Protein AF-A0A502BU55-F1 (afdb_monomer_lite)

Organism: NCBI:txid582702

Structure (mmCIF, N/CA/C/O backbone):
data_AF-A0A502BU55-F1
#
_entry.id   AF-A0A502BU55-F1
#
loop_
_atom_site.group_PDB
_atom_site.id
_atom_site.type_symbol
_atom_site.label_atom_id
_atom_site.label_alt_id
_atom_site.label_comp_id
_atom_site.label_asym_id
_atom_site.label_entity_id
_atom_site.label_seq_id
_atom_site.pdbx_PDB_ins_code
_atom_site.Cartn_x
_atom_site.Cartn_y
_atom_site.Cartn_z
_atom_site.occupancy
_atom_site.B_iso_or_equiv
_atom_site.auth_seq_id
_atom_site.auth_comp_id
_atom_site.auth_asym_id
_atom_site.auth_atom_id
_atom_site.pdbx_PDB_model_num
ATOM 1 N N . MET A 1 1 ? -13.538 10.824 -7.397 1.00 51.97 1 MET A N 1
ATOM 2 C CA . MET A 1 1 ? -12.133 10.388 -7.474 1.00 51.97 1 MET A CA 1
ATOM 3 C C . MET A 1 1 ? -12.107 8.981 -6.935 1.00 51.97 1 MET A C 1
ATOM 5 O O . MET A 1 1 ? -12.439 8.792 -5.771 1.00 51.97 1 MET A O 1
ATOM 9 N N . ASP A 1 2 ? -11.832 8.011 -7.792 1.00 67.44 2 ASP A N 1
ATOM 10 C CA . ASP A 1 2 ? -11.700 6.616 -7.393 1.00 67.44 2 ASP A CA 1
ATOM 11 C C . ASP A 1 2 ? -10.404 6.467 -6.587 1.00 67.44 2 ASP A C 1
ATOM 13 O O . ASP A 1 2 ? -9.306 6.533 -7.132 1.00 67.44 2 ASP A O 1
ATOM 17 N N . ASN A 1 3 ? -10.522 6.338 -5.263 1.00 80.25 3 ASN A N 1
ATOM 18 C CA . ASN A 1 3 ? -9.380 6.248 -4.342 1.00 80.25 3 ASN A CA 1
ATOM 19 C C . ASN A 1 3 ? -8.846 4.809 -4.260 1.00 80.25 3 ASN A C 1
ATOM 21 O O . ASN A 1 3 ? -8.658 4.260 -3.169 1.00 80.25 3 ASN A O 1
ATOM 25 N N . HIS A 1 4 ? -8.634 4.196 -5.420 1.00 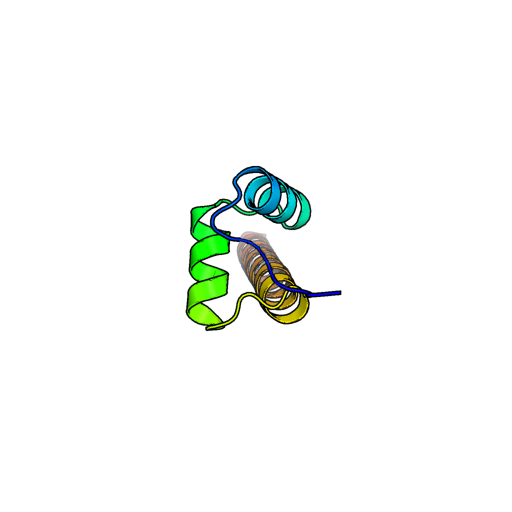90.19 4 HIS A N 1
ATOM 26 C CA . HIS A 1 4 ? -8.187 2.819 -5.560 1.00 90.19 4 HIS A CA 1
ATOM 27 C C . HIS A 1 4 ? -6.805 2.760 -6.200 1.00 90.19 4 HIS A C 1
ATOM 29 O O . HIS A 1 4 ? -6.476 3.536 -7.094 1.00 90.19 4 HIS A O 1
ATOM 35 N N . ILE A 1 5 ? -5.994 1.825 -5.725 1.00 89.19 5 ILE A N 1
ATOM 36 C CA . ILE A 1 5 ? -4.713 1.487 -6.327 1.00 89.19 5 ILE A CA 1
ATOM 37 C C . ILE A 1 5 ? -4.989 0.658 -7.581 1.00 89.19 5 ILE A C 1
ATOM 39 O O . ILE A 1 5 ? -5.639 -0.386 -7.507 1.00 89.19 5 ILE A O 1
ATOM 43 N N . ASP A 1 6 ? -4.466 1.108 -8.716 1.00 93.06 6 ASP A N 1
ATOM 44 C CA . ASP A 1 6 ? -4.413 0.313 -9.939 1.00 93.06 6 ASP A CA 1
ATOM 45 C C . ASP A 1 6 ? -3.178 -0.600 -9.885 1.00 93.06 6 ASP A C 1
ATOM 47 O O . ASP A 1 6 ? -2.040 -0.149 -10.033 1.00 93.06 6 ASP A O 1
ATOM 51 N N . MET A 1 7 ? -3.411 -1.886 -9.617 1.00 91.50 7 MET A N 1
ATOM 52 C CA . MET A 1 7 ? -2.354 -2.895 -9.484 1.00 91.50 7 MET A CA 1
ATOM 53 C C . MET A 1 7 ? -1.833 -3.409 -10.833 1.00 91.50 7 MET A C 1
ATOM 55 O O . MET A 1 7 ? -0.778 -4.046 -10.870 1.00 91.50 7 MET A O 1
ATOM 59 N N . ASP A 1 8 ? -2.519 -3.123 -11.938 1.00 93.69 8 ASP A N 1
ATOM 60 C CA . ASP A 1 8 ? -2.066 -3.494 -13.279 1.00 93.69 8 ASP A CA 1
ATOM 61 C C . ASP A 1 8 ? -1.143 -2.421 -13.872 1.00 93.69 8 ASP A C 1
ATOM 63 O O . ASP A 1 8 ? -0.284 -2.714 -14.707 1.00 93.69 8 ASP A O 1
ATOM 67 N N . ASN A 1 9 ? -1.249 -1.179 -13.393 1.00 93.44 9 ASN A N 1
ATOM 68 C CA . ASN A 1 9 ? -0.399 -0.080 -13.825 1.00 93.44 9 ASN A CA 1
ATOM 69 C C . ASN A 1 9 ? 0.954 -0.047 -13.071 1.00 93.44 9 ASN A C 1
ATOM 71 O O . ASN A 1 9 ? 1.005 0.299 -11.882 1.00 93.44 9 ASN A O 1
ATOM 75 N N . PRO A 1 10 ? 2.089 -0.297 -13.755 1.00 91.88 10 PRO A N 1
ATOM 76 C CA . PRO A 1 10 ? 3.409 -0.328 -1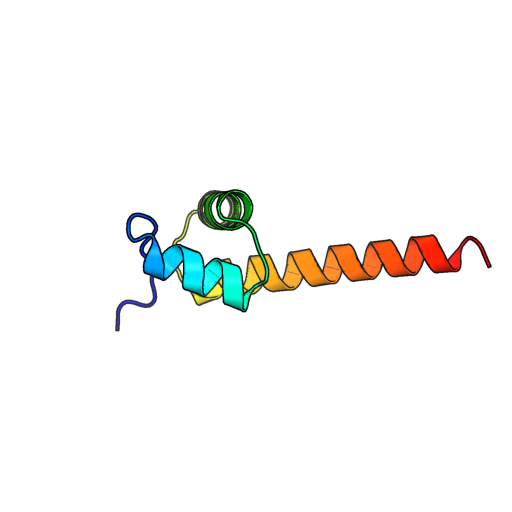3.124 1.00 91.88 10 PRO A CA 1
ATOM 77 C C . PRO A 1 10 ? 3.845 1.028 -12.551 1.00 91.88 10 PRO A C 1
ATOM 79 O O . PRO A 1 10 ? 4.576 1.060 -11.564 1.00 91.88 10 PRO A O 1
ATOM 82 N N . LEU A 1 11 ? 3.388 2.151 -13.117 1.00 93.38 11 LEU A N 1
ATOM 83 C CA . LEU A 1 11 ? 3.695 3.481 -12.577 1.00 93.38 11 LEU A CA 1
ATOM 84 C C . LEU A 1 11 ? 2.957 3.735 -11.262 1.00 93.38 11 LEU A C 1
ATOM 86 O O . LEU A 1 11 ? 3.519 4.332 -10.345 1.00 93.38 11 LEU A O 1
ATOM 90 N N . CYS A 1 12 ? 1.7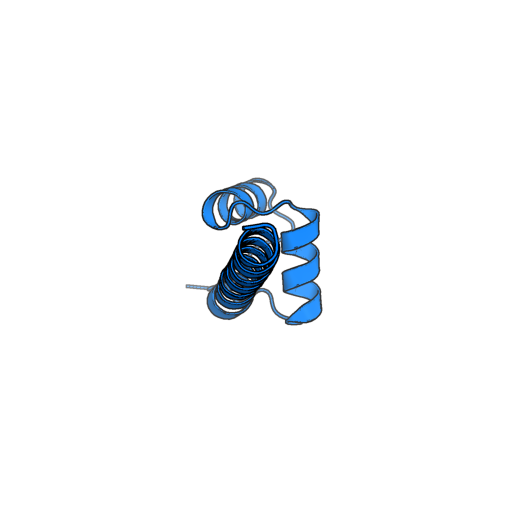15 3.256 -11.159 1.00 90.81 12 CYS A N 1
ATOM 91 C CA . CYS A 1 12 ? 0.926 3.364 -9.936 1.00 90.81 12 CYS A CA 1
ATOM 92 C C . CYS A 1 12 ? 1.589 2.551 -8.820 1.00 90.81 12 CYS A C 1
ATOM 94 O O . CYS A 1 12 ? 1.870 3.077 -7.745 1.00 90.81 12 CYS A O 1
ATOM 96 N N . ARG A 1 13 ? 1.955 1.300 -9.114 1.00 93.25 13 ARG A N 1
ATOM 97 C CA . ARG A 1 13 ? 2.707 0.439 -8.195 1.00 93.25 13 ARG A CA 1
ATOM 98 C C . ARG A 1 13 ? 4.030 1.059 -7.748 1.00 93.25 13 ARG A C 1
ATOM 100 O O . ARG A 1 13 ? 4.258 1.173 -6.549 1.00 93.25 13 ARG A O 1
ATOM 107 N N . ALA A 1 14 ? 4.854 1.547 -8.677 1.00 93.06 14 ALA A N 1
ATOM 108 C CA . ALA A 1 14 ? 6.128 2.191 -8.348 1.00 93.06 14 ALA A CA 1
ATOM 109 C C . ALA A 1 14 ? 5.954 3.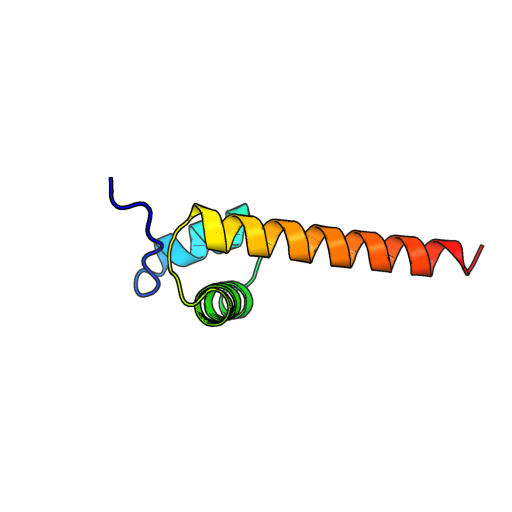426 -7.444 1.00 93.06 14 ALA A C 1
ATOM 111 O O . ALA A 1 14 ? 6.726 3.616 -6.505 1.00 93.06 14 ALA A O 1
ATOM 112 N N . TYR A 1 15 ? 4.920 4.239 -7.685 1.00 92.38 15 TYR A N 1
ATOM 113 C CA . TYR A 1 15 ? 4.578 5.382 -6.836 1.00 92.38 15 TYR A CA 1
ATOM 114 C C . TYR A 1 15 ? 4.227 4.954 -5.401 1.00 92.38 15 TYR A C 1
ATOM 116 O O . TYR A 1 15 ? 4.744 5.521 -4.436 1.00 92.38 15 TYR A O 1
ATOM 124 N N . TRP A 1 16 ? 3.393 3.923 -5.249 1.00 91.75 16 TRP A N 1
ATOM 125 C CA . TRP A 1 16 ? 3.010 3.376 -3.943 1.00 91.75 16 TRP A CA 1
ATOM 126 C C . TRP A 1 16 ? 4.188 2.750 -3.202 1.00 91.75 16 TRP A C 1
ATOM 128 O O . TRP A 1 16 ? 4.431 3.070 -2.037 1.00 91.75 16 TRP A O 1
ATOM 138 N N . CYS A 1 17 ? 4.958 1.919 -3.897 1.00 91.00 17 CYS A N 1
ATOM 139 C CA . CYS A 1 17 ? 6.194 1.341 -3.393 1.00 91.00 17 CYS A CA 1
ATOM 140 C C . CYS A 1 17 ? 7.172 2.421 -2.912 1.00 91.00 17 CYS A C 1
ATOM 142 O O . CYS A 1 17 ? 7.723 2.304 -1.821 1.00 91.00 17 CYS A O 1
ATOM 144 N N . GLY A 1 18 ? 7.327 3.515 -3.664 1.00 91.12 18 GLY A N 1
ATOM 145 C CA . GLY A 1 18 ? 8.152 4.655 -3.266 1.00 91.12 18 GLY A CA 1
ATOM 146 C C . GLY A 1 18 ? 7.654 5.345 -1.992 1.00 91.12 18 GLY A C 1
ATOM 147 O O . GLY A 1 18 ? 8.423 5.513 -1.047 1.00 91.12 18 GLY A O 1
ATOM 148 N N . ASN A 1 19 ? 6.365 5.690 -1.926 1.00 91.38 19 ASN A N 1
ATOM 149 C CA . ASN A 1 19 ? 5.785 6.406 -0.781 1.00 91.38 19 ASN A CA 1
ATOM 150 C C . ASN A 1 19 ? 5.879 5.628 0.537 1.00 91.38 19 ASN A C 1
ATOM 152 O O . ASN A 1 19 ? 6.148 6.213 1.583 1.00 91.38 19 ASN A O 1
ATOM 156 N N . PHE A 1 20 ? 5.673 4.312 0.495 1.00 88.81 20 PHE A N 1
ATOM 157 C CA . PHE A 1 20 ? 5.706 3.457 1.687 1.00 88.81 20 PHE A CA 1
ATOM 158 C C . PHE A 1 20 ? 7.039 2.719 1.845 1.00 88.81 20 PHE A C 1
ATOM 160 O O . PHE A 1 20 ? 7.189 1.877 2.733 1.00 88.81 20 PHE A O 1
ATOM 167 N N . SER A 1 21 ? 8.017 3.041 0.990 1.00 89.81 21 SER A N 1
ATOM 168 C CA . SER A 1 21 ? 9.307 2.356 0.886 1.00 89.81 21 SER A CA 1
ATOM 169 C C . SER A 1 21 ? 9.191 0.829 0.759 1.00 89.81 21 SER A C 1
ATOM 171 O O . SER A 1 21 ? 10.110 0.126 1.173 1.00 89.81 21 SER A O 1
ATOM 173 N N . CYS A 1 22 ? 8.079 0.295 0.249 1.00 89.62 22 CYS A N 1
ATOM 174 C CA . CYS A 1 22 ? 7.811 -1.141 0.160 1.00 89.62 22 CYS A CA 1
ATOM 175 C C . CYS A 1 22 ? 8.116 -1.697 -1.236 1.00 89.62 22 CYS A C 1
ATOM 177 O O . CYS A 1 22 ? 8.172 -0.970 -2.222 1.00 89.62 22 CYS A O 1
ATOM 179 N N . SER A 1 23 ? 8.321 -3.005 -1.323 1.00 92.81 23 SER A N 1
ATOM 180 C CA . SER A 1 23 ? 8.442 -3.730 -2.585 1.00 92.81 23 SER A CA 1
ATOM 181 C C . SER A 1 23 ? 7.077 -4.015 -3.206 1.00 92.81 23 SER A C 1
ATOM 183 O O . SER A 1 23 ? 6.037 -3.992 -2.547 1.00 92.81 23 SER A O 1
ATOM 185 N N . ASP A 1 24 ? 7.087 -4.366 -4.486 1.00 94.62 24 ASP A N 1
ATOM 186 C CA . ASP A 1 24 ? 5.877 -4.747 -5.209 1.00 94.62 24 ASP A CA 1
ATOM 187 C C . ASP A 1 24 ? 5.171 -5.971 -4.621 1.00 94.62 24 ASP A C 1
ATOM 189 O O . ASP A 1 24 ? 3.943 -6.025 -4.542 1.00 94.62 24 ASP A O 1
ATOM 193 N N . ALA A 1 25 ? 5.950 -6.948 -4.153 1.00 94.06 25 ALA A N 1
ATOM 194 C CA . ALA A 1 25 ? 5.415 -8.123 -3.480 1.00 94.06 25 ALA A CA 1
ATOM 195 C C . ALA A 1 25 ? 4.736 -7.750 -2.153 1.00 94.06 25 ALA A C 1
AT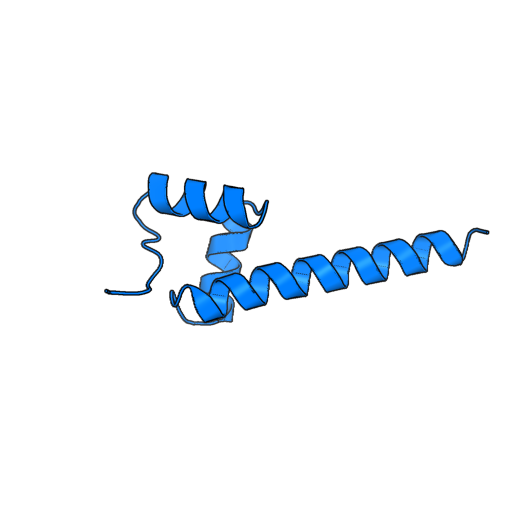OM 197 O O . ALA A 1 25 ? 3.679 -8.289 -1.832 1.00 94.06 25 ALA A O 1
ATOM 198 N N . GLU A 1 26 ? 5.309 -6.808 -1.395 1.00 93.50 26 GLU A N 1
ATOM 199 C CA . GLU A 1 26 ? 4.705 -6.305 -0.158 1.00 93.50 26 GLU A CA 1
ATOM 200 C C . GLU A 1 26 ? 3.417 -5.527 -0.427 1.00 93.50 26 GLU A C 1
ATOM 202 O O . GLU A 1 26 ? 2.437 -5.729 0.290 1.00 93.50 26 GLU A O 1
ATOM 207 N N . LEU A 1 27 ? 3.390 -4.695 -1.471 1.00 94.44 27 LEU A N 1
ATOM 208 C CA . LEU A 1 27 ? 2.191 -3.969 -1.886 1.00 94.44 27 LEU A CA 1
ATOM 209 C C . LEU A 1 27 ? 1.075 -4.934 -2.319 1.00 94.44 27 LEU A C 1
ATOM 211 O O . LEU A 1 27 ? -0.050 -4.834 -1.831 1.00 94.44 27 LEU A O 1
ATOM 215 N N . ALA A 1 28 ? 1.387 -5.917 -3.169 1.00 94.50 28 ALA A N 1
ATOM 216 C CA . ALA A 1 28 ? 0.424 -6.927 -3.611 1.00 94.50 28 ALA A CA 1
ATOM 217 C C . ALA A 1 28 ? -0.091 -7.793 -2.456 1.00 94.50 28 ALA A C 1
ATOM 219 O O . ALA A 1 28 ? -1.279 -8.114 -2.388 1.00 94.50 28 ALA A O 1
ATOM 220 N N . ASN A 1 29 ? 0.784 -8.146 -1.516 1.00 95.12 29 ASN A N 1
ATOM 221 C CA . ASN A 1 29 ? 0.392 -8.878 -0.323 1.00 95.12 29 ASN A CA 1
ATOM 222 C C . ASN A 1 29 ? -0.505 -8.035 0.597 1.00 95.12 29 ASN A C 1
ATOM 224 O O . ASN A 1 29 ? -1.485 -8.554 1.120 1.00 95.12 29 ASN A O 1
ATOM 228 N N . ALA A 1 30 ? -0.220 -6.740 0.761 1.00 94.19 30 ALA A N 1
ATOM 229 C CA . ALA A 1 30 ? -1.058 -5.831 1.540 1.00 94.19 30 ALA A CA 1
ATOM 230 C C . ALA A 1 30 ? -2.469 -5.706 0.946 1.00 94.19 30 ALA A C 1
ATOM 232 O O . ALA A 1 30 ? -3.446 -5.861 1.673 1.00 94.19 30 ALA A O 1
ATOM 233 N N . VAL A 1 31 ? -2.582 -5.516 -0.373 1.00 94.81 31 VAL A N 1
ATOM 234 C CA . VAL A 1 31 ? -3.877 -5.489 -1.079 1.00 94.81 31 VAL A CA 1
ATOM 235 C C . VAL A 1 31 ? -4.651 -6.789 -0.864 1.00 94.81 31 VAL A C 1
ATOM 237 O O . VAL A 1 31 ? -5.840 -6.752 -0.565 1.00 94.81 31 VAL A O 1
ATOM 240 N N . ARG A 1 32 ? -3.972 -7.940 -0.959 1.00 95.44 32 ARG A N 1
ATOM 241 C CA . ARG A 1 32 ? -4.585 -9.255 -0.719 1.00 95.44 32 ARG A CA 1
ATOM 242 C C . ARG A 1 32 ? -5.048 -9.457 0.723 1.00 95.44 32 ARG A C 1
ATOM 244 O O . ARG A 1 32 ? -6.107 -10.029 0.927 1.00 95.44 32 ARG A O 1
ATOM 251 N N . ILE A 1 33 ? -4.261 -9.038 1.714 1.00 95.12 33 ILE A N 1
ATOM 252 C CA . ILE A 1 33 ? -4.615 -9.172 3.138 1.00 95.12 33 ILE A CA 1
ATOM 253 C C . ILE A 1 33 ? -5.810 -8.286 3.483 1.00 95.12 33 ILE A C 1
ATOM 255 O O . ILE A 1 33 ? -6.698 -8.709 4.217 1.00 95.12 33 ILE A O 1
ATOM 259 N N . MET A 1 34 ? -5.824 -7.065 2.950 1.00 93.88 34 MET A N 1
ATOM 260 C CA . MET A 1 34 ? -6.904 -6.107 3.173 1.00 93.88 34 MET A CA 1
ATOM 261 C C . MET A 1 34 ? -8.145 -6.390 2.320 1.00 93.88 34 MET A C 1
ATOM 263 O O . MET A 1 34 ? -9.153 -5.713 2.509 1.00 93.88 34 MET A O 1
ATOM 267 N N . ASP A 1 35 ? -8.053 -7.333 1.374 1.00 95.00 35 ASP A N 1
ATOM 268 C CA . ASP A 1 35 ? -9.065 -7.631 0.352 1.00 95.00 35 ASP A CA 1
ATOM 269 C C . ASP A 1 35 ? -9.605 -6.355 -0.325 1.00 95.00 35 ASP A C 1
ATOM 271 O O . ASP A 1 35 ? -10.792 -6.187 -0.597 1.00 95.00 35 ASP A O 1
ATOM 275 N N . SER A 1 36 ? -8.720 -5.374 -0.516 1.00 92.12 36 SER A N 1
ATOM 276 C CA . SER A 1 36 ? -9.099 -4.036 -0.950 1.00 92.12 36 SER A CA 1
ATOM 277 C C . SER A 1 36 ? -7.933 -3.318 -1.601 1.00 92.12 36 SER A C 1
ATOM 279 O O . SER A 1 36 ? -6.802 -3.349 -1.120 1.00 92.12 36 SER A O 1
ATOM 281 N N . THR A 1 37 ? -8.235 -2.590 -2.670 1.00 92.94 37 THR A N 1
ATOM 282 C CA . THR A 1 37 ? -7.317 -1.635 -3.298 1.00 92.94 37 THR A CA 1
ATOM 283 C C . THR A 1 37 ? -7.509 -0.219 -2.764 1.00 92.94 37 THR A C 1
ATOM 285 O O . THR A 1 37 ? -6.917 0.712 -3.301 1.00 92.94 37 THR A O 1
ATOM 288 N N . ALA A 1 38 ? -8.339 -0.010 -1.736 1.00 94.12 38 ALA A N 1
ATOM 289 C CA . ALA A 1 38 ? -8.551 1.318 -1.182 1.00 94.12 38 ALA A CA 1
ATOM 290 C C . ALA A 1 38 ? -7.237 1.873 -0.616 1.00 94.12 38 ALA A C 1
ATOM 292 O O . ALA A 1 38 ? -6.672 1.344 0.344 1.00 94.12 38 ALA A O 1
ATOM 293 N N . VAL A 1 39 ? -6.798 2.990 -1.193 1.00 90.38 39 VAL A N 1
ATOM 294 C CA . VAL A 1 39 ? -5.575 3.736 -0.859 1.00 90.38 39 VAL A CA 1
ATOM 295 C C . VAL A 1 39 ? -5.403 3.901 0.652 1.00 90.38 39 VAL A C 1
ATOM 297 O O . VAL A 1 39 ? -4.331 3.632 1.190 1.00 90.38 39 VAL A O 1
ATOM 300 N N . GLY A 1 40 ? -6.469 4.307 1.349 1.00 91.62 40 GLY A N 1
ATOM 301 C CA . GLY A 1 40 ? -6.431 4.539 2.793 1.00 91.62 40 GLY A CA 1
ATOM 302 C C . GLY A 1 40 ? -6.185 3.270 3.611 1.00 91.62 40 GLY A C 1
ATOM 303 O O . GLY A 1 40 ? -5.400 3.301 4.553 1.00 91.62 40 GLY A O 1
ATOM 304 N N . LEU A 1 41 ? -6.809 2.148 3.239 1.00 93.00 41 LEU A N 1
ATOM 305 C CA . LEU A 1 41 ? -6.674 0.878 3.961 1.00 93.00 41 LEU A CA 1
ATOM 306 C C . LEU A 1 41 ? -5.293 0.257 3.742 1.00 93.00 41 LEU A C 1
ATOM 308 O O . LEU A 1 41 ? -4.618 -0.115 4.701 1.00 93.00 41 LEU A O 1
ATOM 312 N N . VAL A 1 42 ? -4.855 0.193 2.485 1.00 94.25 42 VAL A N 1
ATOM 313 C CA . VAL A 1 42 ? -3.561 -0.393 2.112 1.00 94.25 42 VAL A CA 1
ATOM 314 C C . VAL A 1 42 ? -2.409 0.461 2.640 1.00 94.25 42 VAL A C 1
ATOM 316 O O . VAL A 1 42 ? -1.464 -0.072 3.222 1.00 94.25 42 VAL A O 1
ATOM 319 N N . GLY A 1 43 ? -2.504 1.786 2.496 1.00 92.69 43 GLY A N 1
ATOM 320 C CA . GLY A 1 43 ? -1.504 2.718 3.010 1.00 92.69 43 GLY A CA 1
ATOM 321 C C . GLY A 1 43 ? -1.374 2.655 4.532 1.00 92.69 43 GLY A C 1
ATOM 322 O O . GLY A 1 43 ? -0.258 2.590 5.047 1.00 92.69 43 GLY A O 1
ATOM 323 N N . LEU A 1 44 ? -2.498 2.602 5.258 1.00 92.88 44 LEU A N 1
ATOM 324 C CA . LEU A 1 44 ? -2.477 2.460 6.714 1.00 92.88 44 LEU A CA 1
ATOM 325 C C . LEU A 1 44 ? -1.831 1.136 7.139 1.00 92.88 44 LEU A C 1
ATOM 327 O O . LEU A 1 44 ? -0.947 1.146 7.990 1.00 92.88 44 LEU A O 1
ATOM 331 N N . TYR A 1 45 ? -2.199 0.017 6.505 1.00 93.19 45 TYR A N 1
ATOM 332 C CA . TYR A 1 45 ? -1.599 -1.288 6.792 1.00 93.19 45 TYR A CA 1
ATOM 333 C C . TYR A 1 45 ? -0.072 -1.277 6.611 1.00 93.19 45 TYR A C 1
ATOM 335 O O . TYR A 1 45 ? 0.665 -1.697 7.505 1.00 93.19 45 TYR A O 1
ATOM 343 N N . LEU A 1 46 ? 0.417 -0.758 5.479 1.00 91.94 46 LEU A N 1
ATOM 344 C CA . LEU A 1 46 ? 1.852 -0.680 5.188 1.00 91.94 46 LEU A CA 1
ATOM 345 C C . LEU A 1 46 ? 2.600 0.199 6.202 1.00 91.94 46 LEU A C 1
ATOM 347 O O . LEU A 1 46 ? 3.684 -0.175 6.660 1.00 91.94 46 LEU A O 1
ATOM 351 N N . ALA A 1 47 ? 2.016 1.337 6.586 1.00 90.81 47 ALA A N 1
ATOM 352 C CA . ALA A 1 47 ? 2.596 2.240 7.576 1.00 90.81 47 ALA A CA 1
ATOM 353 C C . ALA A 1 47 ? 2.668 1.605 8.976 1.00 90.81 47 ALA A C 1
ATOM 355 O O . ALA A 1 47 ? 3.708 1.678 9.635 1.00 90.81 47 ALA A O 1
ATOM 356 N N . THR A 1 48 ? 1.599 0.936 9.420 1.00 88.69 48 THR A N 1
ATOM 357 C CA . THR A 1 48 ? 1.565 0.262 10.725 1.00 88.69 48 THR A CA 1
ATOM 358 C C . THR A 1 48 ? 2.578 -0.876 10.786 1.00 88.69 48 THR A C 1
ATOM 360 O O . THR A 1 48 ? 3.364 -0.937 11.728 1.00 88.69 48 THR A O 1
ATOM 363 N N . ARG A 1 49 ? 2.661 -1.712 9.744 1.00 84.12 49 ARG A N 1
ATOM 364 C CA . ARG A 1 49 ? 3.589 -2.853 9.715 1.00 84.12 49 ARG A CA 1
ATOM 365 C C . ARG A 1 49 ? 5.060 -2.426 9.782 1.00 84.12 49 ARG A C 1
ATOM 367 O O . ARG A 1 49 ? 5.887 -3.082 10.414 1.00 84.12 49 ARG A O 1
ATOM 374 N N . ARG A 1 50 ? 5.392 -1.299 9.143 1.00 74.44 50 ARG A N 1
ATOM 375 C CA . ARG A 1 50 ? 6.713 -0.656 9.244 1.00 74.44 50 ARG A CA 1
ATOM 376 C C . ARG A 1 50 ? 7.001 -0.173 10.663 1.00 74.44 50 ARG A C 1
ATOM 378 O O . ARG A 1 50 ? 8.112 -0.365 11.151 1.00 74.44 50 ARG A O 1
ATOM 385 N N . SER A 1 51 ? 6.013 0.427 11.323 1.00 70.00 51 SER A N 1
ATOM 386 C CA . SER A 1 51 ? 6.139 0.886 12.709 1.00 70.00 51 SER A CA 1
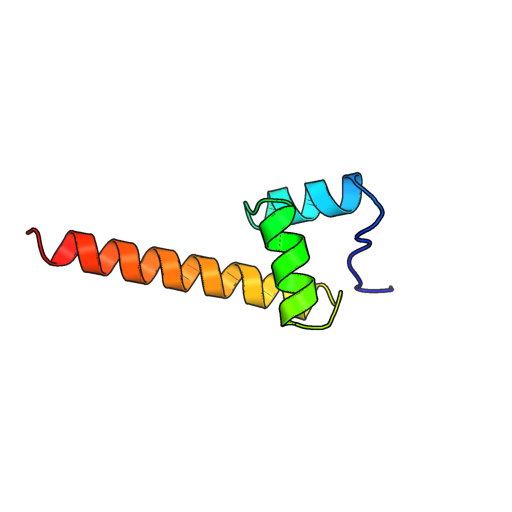ATOM 387 C C . SER A 1 51 ? 6.365 -0.279 13.676 1.00 70.00 51 SER A C 1
ATOM 389 O O . SER A 1 51 ? 7.280 -0.210 14.493 1.00 70.00 51 SER A O 1
ATOM 391 N N . GLU A 1 52 ? 5.625 -1.380 13.526 1.00 71.62 52 GLU A N 1
ATOM 392 C CA . GLU A 1 52 ? 5.804 -2.598 14.327 1.00 71.62 52 GLU A CA 1
ATOM 393 C C . GLU A 1 52 ? 7.192 -3.216 14.121 1.00 71.62 52 GLU A C 1
ATOM 395 O O . GLU A 1 52 ? 7.868 -3.568 15.085 1.00 71.62 52 GLU A O 1
ATOM 400 N N . SER A 1 53 ? 7.669 -3.283 12.875 1.00 62.44 53 SER A N 1
ATOM 401 C CA . SER A 1 53 ? 9.021 -3.768 12.579 1.00 62.44 53 SER A CA 1
ATOM 402 C C . SER A 1 53 ? 10.108 -2.877 13.200 1.00 62.44 53 SER A C 1
ATOM 404 O O . SER A 1 53 ? 11.053 -3.400 13.791 1.00 62.44 53 SER A O 1
ATOM 406 N N . CYS A 1 54 ? 9.958 -1.547 13.154 1.00 58.62 54 CYS A N 1
ATOM 407 C CA . CYS A 1 54 ? 10.859 -0.614 13.844 1.00 58.62 54 CYS A CA 1
ATOM 408 C C . CYS A 1 54 ? 10.784 -0.726 15.375 1.00 58.62 54 CYS A C 1
ATOM 410 O O . CYS A 1 54 ? 11.804 -0.569 16.048 1.00 58.62 54 CYS A O 1
ATOM 412 N N . ALA A 1 55 ? 9.603 -0.980 15.940 1.00 60.59 55 ALA A N 1
ATOM 413 C CA . ALA A 1 55 ? 9.430 -1.168 17.378 1.00 60.59 55 ALA A CA 1
ATOM 414 C C . ALA A 1 55 ? 10.118 -2.457 17.862 1.00 60.59 55 ALA A C 1
ATOM 416 O O . ALA A 1 55 ? 10.817 -2.439 18.874 1.00 60.59 55 ALA A O 1
ATOM 417 N N . LEU A 1 56 ? 10.000 -3.553 17.104 1.00 58.62 56 LEU A N 1
ATOM 418 C CA . LEU A 1 56 ? 10.674 -4.818 17.413 1.00 58.62 56 LEU A CA 1
ATOM 419 C C . LEU A 1 56 ? 12.199 -4.726 17.259 1.00 58.62 56 LEU A C 1
ATOM 421 O O . LEU A 1 56 ? 12.925 -5.257 18.098 1.00 58.62 56 LEU A O 1
ATOM 425 N N . ASN A 1 57 ? 12.699 -4.010 16.246 1.00 57.59 57 ASN A N 1
ATOM 426 C CA . ASN A 1 57 ? 14.143 -3.806 16.082 1.00 57.59 57 ASN A CA 1
ATOM 427 C C . ASN A 1 57 ? 14.753 -2.972 17.222 1.00 57.59 57 ASN A C 1
ATOM 429 O O . ASN A 1 57 ? 15.858 -3.264 17.673 1.00 57.59 57 ASN A O 1
ATOM 433 N N . GLN A 1 58 ? 14.035 -1.960 17.722 1.00 57.03 58 GLN A N 1
ATOM 434 C CA . GLN A 1 58 ? 14.484 -1.171 18.876 1.00 57.03 58 GLN A CA 1
ATOM 435 C C . GLN A 1 58 ? 14.501 -1.982 20.178 1.00 57.03 58 GLN A C 1
ATOM 437 O O . GLN A 1 58 ? 15.409 -1.804 20.984 1.00 57.03 58 GLN A O 1
ATOM 442 N N . LEU A 1 59 ? 13.544 -2.895 20.375 1.00 57.66 59 LEU A N 1
ATOM 443 C CA . LEU A 1 59 ? 13.541 -3.791 21.536 1.00 57.66 59 LEU A CA 1
ATOM 444 C C . LEU A 1 59 ? 14.708 -4.784 21.506 1.00 57.66 59 LEU A C 1
ATOM 446 O O . LEU A 1 59 ? 15.293 -5.046 22.549 1.00 57.66 59 LEU A O 1
ATOM 450 N N . HIS A 1 60 ? 15.082 -5.301 20.333 1.00 54.81 60 HIS A N 1
ATOM 451 C CA . HIS A 1 60 ? 16.231 -6.201 20.209 1.00 54.81 60 HIS A CA 1
ATOM 452 C C . HIS A 1 60 ? 17.555 -5.495 20.546 1.00 54.81 60 HIS A C 1
ATOM 454 O O . HIS A 1 60 ? 18.353 -6.022 21.311 1.00 54.81 60 HIS A O 1
ATOM 460 N N . LEU A 1 61 ? 17.747 -4.262 20.062 1.00 56.00 61 LEU A N 1
ATOM 461 C CA . LEU A 1 61 ? 18.930 -3.447 20.373 1.00 56.00 61 LEU A CA 1
ATOM 462 C C . LEU A 1 61 ? 19.022 -3.034 21.853 1.00 56.00 61 LEU A C 1
ATOM 464 O O . LEU A 1 61 ? 20.120 -2.805 22.348 1.00 56.00 61 LEU A O 1
ATOM 468 N N . ALA A 1 62 ? 17.896 -2.936 22.563 1.00 56.16 62 ALA A N 1
ATOM 469 C CA . ALA A 1 62 ? 17.863 -2.553 23.976 1.00 56.16 62 ALA A CA 1
ATOM 470 C C . ALA A 1 62 ? 18.159 -3.710 24.953 1.00 56.16 62 ALA A C 1
ATOM 472 O O . ALA A 1 62 ? 18.331 -3.452 26.141 1.00 56.16 62 ALA A O 1
ATOM 473 N N . MET A 1 63 ? 18.201 -4.966 24.489 1.00 57.69 63 MET A N 1
ATOM 474 C CA . MET A 1 63 ? 18.524 -6.133 25.331 1.00 57.69 63 MET A CA 1
ATOM 475 C C . MET A 1 63 ? 19.998 -6.567 25.254 1.00 57.69 63 MET A C 1
ATOM 477 O O . MET A 1 63 ? 20.411 -7.414 26.040 1.00 57.69 63 MET A O 1
ATOM 481 N N . ASP A 1 64 ? 20.776 -5.984 24.338 1.00 53.47 64 ASP A N 1
ATOM 482 C CA . ASP A 1 64 ? 22.223 -6.211 24.161 1.00 53.47 64 ASP A CA 1
ATOM 483 C C . ASP A 1 64 ? 23.085 -5.066 24.756 1.00 53.47 64 ASP A C 1
ATOM 485 O O . ASP A 1 64 ? 24.261 -4.923 24.417 1.00 53.47 64 ASP A O 1
ATOM 489 N N . GLY A 1 65 ? 22.499 -4.222 25.620 1.00 47.53 65 GLY A N 1
ATOM 490 C CA . GLY A 1 65 ? 23.145 -3.062 26.257 1.00 47.53 65 GLY A CA 1
ATOM 491 C C . GLY A 1 65 ? 23.381 -3.223 27.752 1.00 47.53 65 GLY A C 1
ATOM 492 O O . GLY A 1 65 ? 22.444 -3.675 28.447 1.00 47.53 65 GLY A O 1
#

pLDDT: mean 83.13, std 15.16, range [47.53, 95.44]

Sequence (65 aa):
MDNHIDMDNPLCRAYWCGNFSCSDAELANAVRIMDSTAVGLVGLYLATRRSESCALNQLHLAMDG

Radius of gyration: 14.1 Å; chains: 1; bounding box: 35×20×40 Å

Secondary structure (DSSP, 8-state):
---B--SS-HHHHHHHHHHTT--HHHHHHHHHHHT--BHHHHHHHHHHHHHHHHHHHHHHHTS--

InterPro domains:
  IPR022037 Protein of unknown function DUF3606 [PF12244] (3-32)

Foldseek 3Di:
DPQFQDLVDVVSLVVLCVVLVHDNVLLVVLCVVQVGRRNVSSVVVSNVVVVVVVVVVVVVVVVVD